Protein AF-A0A7C3I848-F1 (afdb_monomer)

pLDDT: mean 76.37, std 15.97, range [49.56, 98.44]

Sequence (68 aa):
MSAIYLLLPISLLVALAFLAAFIWAVRSGQYEDTCTPALRILTDDPPGNRPRKQLSPRSNATTSAHER

Foldseek 3Di:
DPVCVVVVVVVVVVVVVVVVVVVCVVVVCPCVPVDDPVVCVVVVDDPDDDPPPDPPPPDDDDDDDDDD

Solvent-accessible surface area (backbone atoms only — not comparable to full-atom values): 4693 Å² total; per-residue (Å²): 145,59,64,63,76,57,49,52,59,51,53,52,50,51,53,50,51,52,51,52,51,50,54,50,57,68,69,64,53,82,66,74,77,74,70,54,75,74,50,51,73,71,66,52,73,76,98,76,76,77,76,76,75,71,81,73,79,88,82,82,80,88,87,77,84,86,82,134

Mean predicted aligned error: 15.71 Å

Radius of gyration: 30.91 Å; Cα contacts (8 Å, |Δi|>4): 2; chains: 1; bounding box: 96×24×56 Å

Secondary structure (DSSP, 8-state):
--HHHHHHHHHHHHHHHHHHHHHHHHHTTTT---S-HHHHHHHS--TT--------------------

Structure (mmCIF, N/CA/C/O backbone):
data_AF-A0A7C3I848-F1
#
_entry.id   AF-A0A7C3I848-F1
#
loop_
_atom_site.group_PDB
_atom_site.id
_atom_site.type_symbol
_atom_site.label_atom_id
_atom_site.label_alt_id
_atom_site.label_comp_id
_atom_site.label_asym_id
_atom_site.label_entity_id
_atom_site.label_seq_id
_atom_site.pdb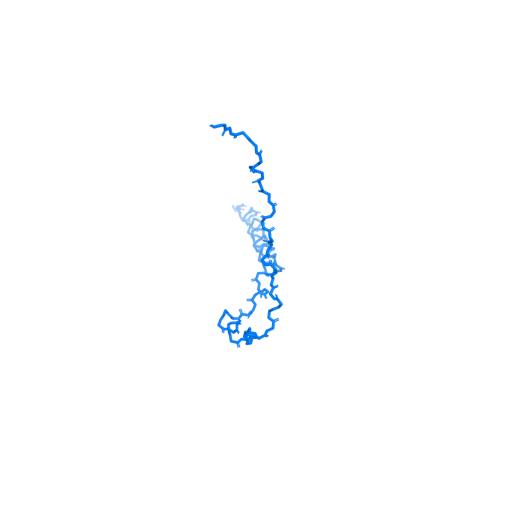x_PDB_ins_code
_atom_site.Cartn_x
_atom_site.Cartn_y
_atom_site.Cartn_z
_atom_site.occupancy
_atom_site.B_iso_or_equiv
_atom_site.auth_seq_id
_atom_site.auth_comp_id
_atom_site.auth_asym_id
_atom_site.auth_atom_id
_atom_site.pdbx_PDB_model_num
ATOM 1 N N . MET A 1 1 ? 19.252 -7.639 -22.272 1.00 71.88 1 MET A N 1
ATOM 2 C CA . MET A 1 1 ? 19.485 -7.190 -20.882 1.00 71.88 1 MET A CA 1
ATOM 3 C C . MET A 1 1 ? 18.876 -5.805 -20.707 1.00 71.88 1 MET A C 1
ATOM 5 O O . MET A 1 1 ? 19.592 -4.820 -20.638 1.00 71.88 1 MET A O 1
ATOM 9 N N . SER A 1 2 ? 17.543 -5.728 -20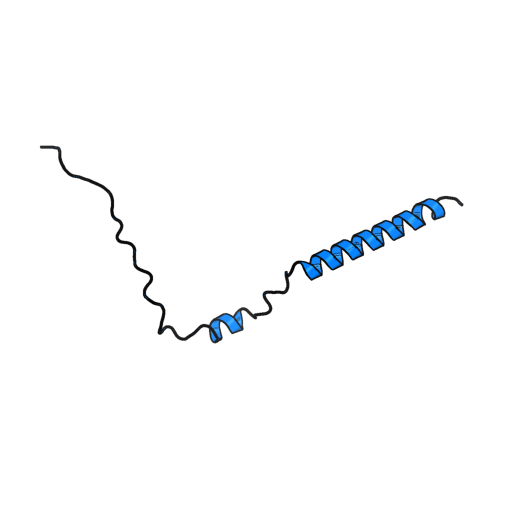.737 1.00 84.19 2 SER A N 1
ATOM 10 C CA . SER A 1 2 ? 16.831 -4.441 -20.865 1.00 84.19 2 SER A CA 1
ATOM 11 C C . SER A 1 2 ? 15.564 -4.393 -20.012 1.00 84.19 2 SER A C 1
ATOM 13 O O . SER A 1 2 ? 15.226 -3.351 -19.468 1.00 84.19 2 SER A O 1
ATOM 15 N N . ALA A 1 3 ? 14.909 -5.544 -19.819 1.00 91.19 3 ALA A N 1
ATOM 16 C CA . ALA A 1 3 ? 13.706 -5.664 -19.001 1.00 91.19 3 ALA A CA 1
ATOM 17 C C . ALA A 1 3 ? 13.913 -5.196 -17.549 1.00 91.19 3 ALA A C 1
ATOM 19 O O . ALA A 1 3 ? 13.005 -4.611 -16.975 1.00 91.19 3 ALA A O 1
ATOM 20 N N . ILE A 1 4 ? 15.111 -5.377 -16.978 1.00 93.44 4 ILE A N 1
ATOM 21 C CA . ILE A 1 4 ? 15.430 -4.940 -15.608 1.00 93.44 4 ILE A CA 1
ATOM 22 C C . ILE A 1 4 ? 15.208 -3.430 -15.416 1.00 93.44 4 ILE A C 1
ATOM 24 O O . ILE A 1 4 ? 14.687 -3.019 -14.386 1.00 93.44 4 ILE A O 1
ATOM 28 N N . TYR A 1 5 ? 15.511 -2.612 -16.431 1.00 93.44 5 TYR A N 1
ATOM 29 C CA . TYR A 1 5 ? 15.341 -1.158 -16.370 1.00 93.44 5 TYR A CA 1
ATOM 30 C C . TYR A 1 5 ? 13.871 -0.729 -16.394 1.00 93.44 5 TYR A C 1
ATOM 32 O O . TYR A 1 5 ? 13.546 0.346 -15.904 1.00 93.44 5 TYR A O 1
ATOM 40 N N . LEU A 1 6 ? 12.983 -1.574 -16.927 1.00 92.94 6 LEU A N 1
ATOM 41 C CA . LEU A 1 6 ? 11.537 -1.362 -16.898 1.00 92.94 6 LEU A CA 1
ATOM 42 C C . LEU A 1 6 ? 10.922 -1.916 -15.602 1.00 92.94 6 LEU A C 1
ATOM 44 O O . LEU A 1 6 ? 10.105 -1.261 -14.963 1.00 92.94 6 LEU A O 1
ATOM 48 N N . LEU A 1 7 ? 11.325 -3.120 -15.195 1.00 94.94 7 LEU A N 1
ATOM 49 C CA . LEU A 1 7 ? 10.746 -3.819 -14.046 1.00 94.94 7 LEU A CA 1
ATOM 50 C C . LEU A 1 7 ? 11.116 -3.165 -12.712 1.00 94.94 7 LEU A C 1
ATOM 52 O O . LEU A 1 7 ? 10.280 -3.123 -11.812 1.00 94.94 7 LEU A O 1
ATOM 56 N N . LEU A 1 8 ? 12.335 -2.634 -12.580 1.00 95.25 8 LEU A N 1
ATOM 57 C CA . LEU A 1 8 ? 12.799 -1.997 -11.348 1.00 95.25 8 LEU A CA 1
ATOM 58 C C . LEU A 1 8 ? 11.902 -0.813 -10.926 1.00 95.25 8 LEU A C 1
ATOM 60 O O . LEU A 1 8 ? 11.331 -0.885 -9.834 1.00 95.25 8 LEU A O 1
ATOM 64 N N . PRO A 1 9 ? 11.687 0.231 -11.756 1.00 96.88 9 PRO A N 1
ATOM 65 C CA . PRO A 1 9 ? 10.832 1.349 -11.368 1.00 96.88 9 PRO A CA 1
ATOM 66 C C . PRO A 1 9 ? 9.373 0.928 -11.190 1.00 96.88 9 PRO A C 1
ATOM 68 O O . PRO A 1 9 ? 8.732 1.401 -10.258 1.00 96.88 9 PRO A O 1
ATOM 71 N N . ILE A 1 10 ? 8.856 0.009 -12.017 1.00 97.31 10 ILE A N 1
ATOM 72 C CA . ILE A 1 10 ? 7.479 -0.492 -11.881 1.00 97.31 10 ILE A CA 1
ATOM 73 C C . ILE A 1 10 ? 7.287 -1.179 -10.527 1.00 97.31 10 ILE A C 1
ATOM 75 O O . ILE A 1 10 ? 6.328 -0.875 -9.821 1.00 97.31 10 ILE A O 1
ATOM 79 N N . SER A 1 11 ? 8.205 -2.064 -10.132 1.00 97.00 11 SER A N 1
ATOM 80 C CA . SER A 1 11 ? 8.118 -2.768 -8.848 1.00 97.00 11 SER A CA 1
ATOM 81 C C . SER A 1 11 ? 8.158 -1.806 -7.659 1.00 97.00 11 SER A C 1
ATOM 83 O O . SER A 1 11 ? 7.375 -1.954 -6.721 1.00 97.00 11 SER A O 1
ATOM 85 N N . LEU A 1 12 ? 9.001 -0.769 -7.734 1.00 97.62 12 LEU A N 1
ATOM 86 C CA . LEU A 1 12 ? 9.085 0.269 -6.712 1.00 97.62 12 LEU A CA 1
ATOM 87 C C . LEU A 1 12 ? 7.785 1.079 -6.631 1.00 97.62 12 LEU A C 1
ATOM 89 O O . LEU A 1 12 ? 7.290 1.342 -5.539 1.00 97.62 12 LEU A O 1
ATOM 93 N N . LEU A 1 13 ? 7.204 1.435 -7.778 1.00 98.06 13 LEU A N 1
ATOM 94 C CA . LEU A 1 13 ? 5.955 2.193 -7.855 1.00 98.06 13 LEU A CA 1
ATOM 95 C C . LEU A 1 13 ? 4.787 1.391 -7.264 1.00 98.06 13 LEU A C 1
ATOM 97 O O . LEU A 1 13 ? 4.012 1.927 -6.476 1.00 98.06 13 LEU A O 1
ATOM 101 N N . VAL A 1 14 ? 4.710 0.092 -7.566 1.00 98.12 14 VAL A N 1
ATOM 102 C CA . VAL A 1 14 ? 3.718 -0.821 -6.977 1.00 98.12 14 VAL A CA 1
ATOM 103 C C . VAL A 1 14 ? 3.904 -0.938 -5.463 1.00 98.12 14 VAL A C 1
ATOM 105 O O . VAL A 1 14 ? 2.924 -0.844 -4.725 1.00 98.12 14 VAL A O 1
ATOM 108 N N . ALA A 1 15 ? 5.141 -1.085 -4.981 1.00 98.12 15 ALA A N 1
ATOM 109 C CA . ALA A 1 15 ? 5.426 -1.156 -3.549 1.00 98.12 15 ALA A CA 1
ATOM 110 C C . ALA A 1 15 ? 5.017 0.134 -2.815 1.00 98.12 15 ALA A C 1
ATOM 112 O O . ALA A 1 15 ? 4.379 0.072 -1.763 1.00 98.12 15 ALA A O 1
ATOM 113 N N . LEU A 1 16 ? 5.324 1.302 -3.389 1.00 98.44 16 LEU A N 1
ATOM 114 C CA . LEU A 1 16 ? 4.926 2.598 -2.835 1.00 98.44 16 LEU A CA 1
ATOM 115 C C . LEU A 1 16 ? 3.407 2.792 -2.856 1.00 98.44 16 LEU A C 1
ATOM 117 O O . LEU A 1 16 ? 2.846 3.270 -1.872 1.00 98.44 16 LEU A O 1
ATOM 121 N N . ALA A 1 17 ? 2.734 2.393 -3.937 1.00 98.38 17 ALA A N 1
ATOM 122 C CA . ALA A 1 17 ? 1.278 2.448 -4.027 1.00 98.38 17 ALA A CA 1
ATOM 123 C C . ALA A 1 17 ? 0.619 1.568 -2.954 1.00 98.38 17 ALA A C 1
ATOM 125 O O . ALA A 1 17 ? -0.304 2.012 -2.271 1.00 98.38 17 ALA A O 1
ATOM 126 N N . PHE A 1 18 ? 1.132 0.350 -2.758 1.00 98.00 18 PHE A N 1
ATOM 127 C CA . PHE A 1 18 ? 0.647 -0.560 -1.724 1.00 98.00 18 PHE A CA 1
ATOM 128 C C . PHE A 1 18 ? 0.868 0.009 -0.317 1.00 98.00 18 PHE A C 1
ATOM 130 O O . PHE A 1 18 ? -0.046 -0.007 0.506 1.00 98.00 18 PHE A O 1
ATOM 137 N N . LEU A 1 19 ? 2.047 0.580 -0.050 1.00 97.62 19 LEU A N 1
ATOM 138 C CA . LEU A 1 19 ? 2.353 1.225 1.226 1.00 97.62 19 LEU A CA 1
ATOM 139 C C . LEU A 1 19 ? 1.449 2.439 1.491 1.00 97.62 19 LEU A C 1
ATOM 141 O O . LEU A 1 19 ? 0.944 2.598 2.601 1.00 97.62 19 LEU A O 1
ATOM 145 N N . ALA A 1 20 ? 1.205 3.277 0.483 1.00 97.31 20 ALA A N 1
ATOM 146 C CA . ALA A 1 20 ? 0.314 4.427 0.602 1.00 97.31 20 ALA A CA 1
ATOM 147 C C . ALA A 1 20 ? -1.133 3.995 0.890 1.00 97.31 20 ALA A C 1
ATOM 149 O O . ALA A 1 20 ? -1.768 4.539 1.796 1.00 97.31 20 ALA A O 1
ATOM 150 N N . ALA A 1 21 ? -1.632 2.982 0.173 1.00 96.44 21 ALA A N 1
ATOM 151 C CA . ALA A 1 21 ? -2.951 2.403 0.418 1.00 96.44 21 ALA A CA 1
ATOM 152 C C . ALA A 1 21 ? -3.055 1.807 1.831 1.00 96.44 21 ALA A C 1
ATOM 154 O O . ALA A 1 21 ? -4.046 2.036 2.525 1.00 96.44 21 AL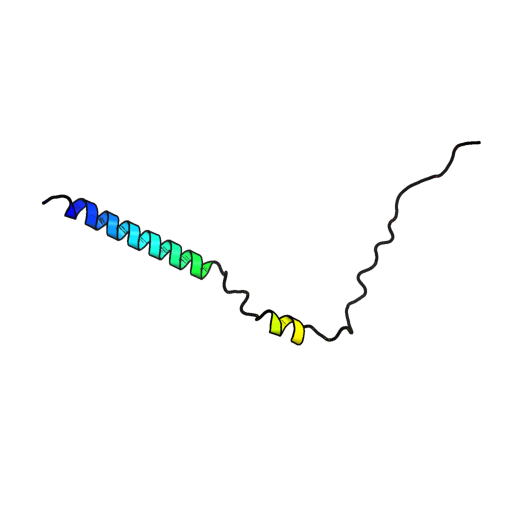A A O 1
ATOM 155 N N . PHE A 1 22 ? -2.014 1.107 2.287 1.00 94.75 22 PHE A N 1
ATOM 156 C CA . PHE A 1 22 ? -1.938 0.561 3.640 1.00 94.75 22 PHE A CA 1
ATOM 157 C C . PHE A 1 22 ? -2.002 1.661 4.709 1.00 94.75 22 PHE A C 1
ATOM 159 O O . PHE A 1 22 ? -2.816 1.580 5.629 1.00 94.75 22 PHE A O 1
ATOM 166 N N . ILE A 1 23 ? -1.200 2.722 4.572 1.00 94.62 23 ILE A N 1
ATOM 167 C CA . ILE A 1 23 ? -1.212 3.853 5.511 1.00 94.62 23 ILE A CA 1
ATOM 168 C C . ILE A 1 23 ? -2.585 4.533 5.518 1.00 94.62 23 ILE A C 1
ATOM 170 O O . ILE A 1 23 ? -3.094 4.867 6.589 1.00 94.62 23 ILE A O 1
ATOM 174 N N . TRP A 1 24 ? -3.205 4.727 4.352 1.00 93.38 24 TRP A N 1
ATOM 175 C CA . TRP A 1 24 ? -4.547 5.301 4.261 1.00 93.38 24 TRP A CA 1
ATOM 176 C C . TRP A 1 24 ? -5.587 4.438 4.984 1.00 93.38 24 TRP A C 1
ATOM 178 O O . TRP A 1 24 ? -6.353 4.967 5.789 1.00 93.38 24 TRP A O 1
ATOM 188 N N . ALA A 1 25 ? -5.558 3.119 4.780 1.00 91.12 25 ALA A N 1
ATOM 189 C CA . ALA A 1 25 ? -6.452 2.184 5.455 1.00 91.12 25 ALA A CA 1
ATOM 190 C C . ALA A 1 25 ? -6.281 2.225 6.983 1.00 91.12 25 ALA A C 1
ATOM 192 O O . ALA A 1 25 ? -7.270 2.333 7.704 1.00 91.12 25 ALA A O 1
ATOM 193 N N . VAL A 1 26 ? -5.043 2.235 7.489 1.00 89.81 26 VAL A N 1
ATOM 194 C CA . VAL A 1 26 ? -4.778 2.343 8.936 1.00 89.81 26 VAL A CA 1
ATOM 195 C C . VAL A 1 26 ? -5.275 3.675 9.503 1.00 89.81 26 VAL A C 1
ATOM 197 O O . VAL A 1 26 ? -5.887 3.704 10.567 1.00 89.81 26 VAL A O 1
ATOM 200 N N . ARG A 1 27 ? -5.057 4.782 8.784 1.00 87.31 27 ARG A N 1
ATOM 201 C CA . ARG A 1 27 ? -5.499 6.120 9.212 1.00 87.31 27 ARG A CA 1
ATOM 202 C C . ARG A 1 27 ? -7.003 6.345 9.083 1.00 87.31 27 ARG A C 1
ATOM 204 O O . ARG A 1 27 ? -7.504 7.291 9.677 1.00 87.31 27 ARG A O 1
ATOM 211 N N . SER A 1 28 ? -7.718 5.521 8.320 1.00 86.56 28 SER A N 1
ATOM 212 C CA . SER A 1 28 ? -9.153 5.694 8.055 1.00 86.56 28 SER A CA 1
ATOM 213 C C . SER A 1 28 ? -10.070 5.412 9.255 1.00 86.56 28 SER A C 1
ATOM 215 O O . SER A 1 28 ? -11.286 5.470 9.106 1.00 86.56 28 SER A O 1
ATOM 217 N N . GLY A 1 29 ? -9.521 5.140 10.445 1.00 72.94 29 GLY A N 1
ATOM 218 C CA . GLY A 1 29 ? -10.313 5.060 11.677 1.00 72.94 29 GLY A CA 1
ATOM 219 C C . GLY A 1 29 ? -11.261 3.859 11.722 1.00 72.94 29 GLY A C 1
ATOM 220 O O . GLY A 1 29 ? -12.197 3.827 12.509 1.00 72.94 29 GLY A O 1
ATOM 221 N N . GLN A 1 30 ? -11.027 2.826 10.909 1.00 68.38 30 GLN A N 1
ATOM 222 C CA . GLN A 1 30 ? -11.816 1.586 10.970 1.00 68.38 30 GLN A CA 1
ATOM 223 C C . GLN A 1 30 ? -11.620 0.806 12.285 1.00 68.38 30 GLN A C 1
ATOM 225 O O . GLN A 1 30 ? -12.302 -0.185 12.525 1.00 68.38 30 GLN A O 1
ATOM 230 N N . TYR A 1 31 ? -10.696 1.251 13.139 1.00 69.19 31 TYR A N 1
ATOM 231 C CA . TYR A 1 31 ? -10.404 0.669 14.446 1.00 69.19 31 TYR A CA 1
ATOM 232 C C . TYR A 1 31 ? -11.060 1.421 15.609 1.00 69.19 31 TYR A C 1
ATOM 234 O O . TYR A 1 31 ? -10.828 1.048 16.752 1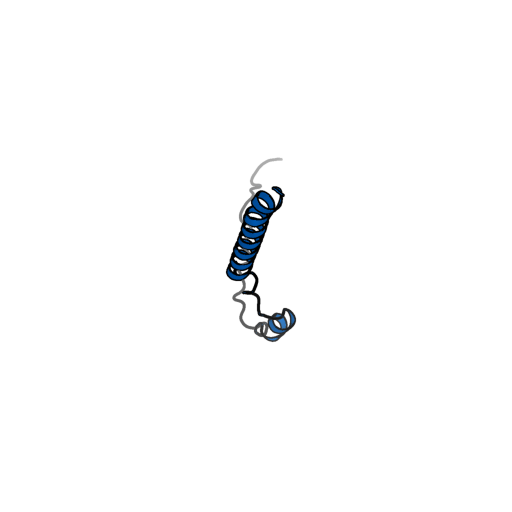.00 69.19 31 TYR A O 1
ATOM 242 N N . GLU A 1 32 ? -11.856 2.466 15.359 1.00 68.56 32 GLU A N 1
ATOM 243 C CA . GLU A 1 32 ? -12.452 3.265 16.443 1.00 68.56 32 GLU A CA 1
ATOM 244 C C . GLU A 1 32 ? -13.495 2.477 17.257 1.00 68.56 32 GLU A C 1
ATOM 246 O O . GLU A 1 32 ? -13.722 2.781 18.428 1.00 68.56 32 GLU A O 1
ATOM 251 N N . ASP A 1 33 ? -14.083 1.414 16.692 1.00 74.19 33 ASP A N 1
ATOM 252 C CA . ASP A 1 33 ? -14.951 0.493 17.436 1.00 74.19 33 ASP A CA 1
ATOM 253 C C . ASP A 1 33 ? -14.119 -0.580 18.163 1.00 74.19 33 ASP A C 1
ATOM 255 O O . ASP A 1 33 ? -14.142 -1.771 17.853 1.00 74.19 33 ASP A O 1
ATOM 259 N N . THR A 1 34 ? -13.319 -0.128 19.132 1.00 71.25 34 THR A N 1
ATOM 260 C CA . THR A 1 34 ? -12.540 -0.993 20.041 1.00 71.25 34 THR A CA 1
ATOM 261 C C . THR A 1 34 ? -13.400 -1.643 21.130 1.00 71.25 34 THR A C 1
ATOM 263 O O . THR A 1 34 ? -12.922 -2.487 21.894 1.00 71.25 34 THR A O 1
ATOM 266 N N . CYS A 1 35 ? -14.678 -1.272 21.213 1.00 74.38 35 CYS A N 1
ATOM 267 C CA . CYS A 1 35 ? -15.609 -1.769 22.210 1.00 74.38 35 CYS A CA 1
ATOM 268 C C . CYS A 1 35 ? -16.166 -3.130 21.786 1.00 74.38 35 CYS A C 1
ATOM 270 O O . CYS A 1 35 ? -16.841 -3.276 20.771 1.00 74.38 35 CYS A O 1
ATOM 272 N N . THR A 1 36 ? -15.930 -4.156 22.601 1.00 74.75 36 THR A N 1
ATOM 273 C CA . THR A 1 36 ? -16.462 -5.493 22.328 1.00 74.75 36 THR A CA 1
ATOM 274 C C . THR A 1 36 ? -17.998 -5.466 22.416 1.00 74.75 36 THR A C 1
ATOM 276 O O . THR A 1 36 ? -18.531 -4.953 23.404 1.00 74.75 36 THR A O 1
ATOM 279 N N . PRO A 1 37 ? -18.743 -6.062 21.462 1.00 70.69 37 PRO A N 1
ATOM 280 C CA . PRO A 1 37 ? -20.213 -6.044 21.468 1.00 70.69 37 PRO A CA 1
ATOM 281 C C . PRO A 1 37 ? -20.829 -6.570 22.774 1.00 70.69 37 PRO A C 1
ATOM 283 O O . PRO A 1 37 ? -21.853 -6.072 23.235 1.00 70.69 37 PRO A O 1
ATOM 286 N N . ALA A 1 38 ? -20.167 -7.548 23.401 1.00 74.12 38 ALA A N 1
ATOM 287 C CA . ALA A 1 38 ? -20.566 -8.123 24.683 1.00 74.12 38 ALA A CA 1
ATOM 288 C C . ALA A 1 38 ? -20.358 -7.175 25.880 1.00 74.12 38 ALA A C 1
ATOM 290 O O . ALA A 1 38 ? -21.055 -7.298 26.881 1.00 74.12 38 ALA A O 1
ATOM 291 N N . LEU A 1 39 ? -19.431 -6.217 25.790 1.00 72.94 39 LEU A N 1
ATOM 292 C CA . LEU A 1 39 ? -19.222 -5.222 26.840 1.00 72.94 39 LEU A CA 1
ATOM 293 C C . LEU A 1 39 ? -20.295 -4.132 26.775 1.00 72.94 39 LEU A C 1
ATOM 295 O O . LEU A 1 39 ? -20.781 -3.709 27.820 1.00 72.94 39 LEU A O 1
ATOM 299 N N . ARG A 1 40 ? -20.741 -3.737 25.572 1.00 72.06 40 ARG A N 1
ATOM 300 C CA . ARG A 1 40 ? -21.829 -2.755 25.404 1.00 72.06 40 ARG A CA 1
ATOM 301 C C . ARG A 1 40 ? -23.098 -3.189 26.143 1.00 72.06 40 ARG A C 1
ATOM 303 O O . ARG A 1 40 ? -23.652 -2.402 26.888 1.00 72.06 40 ARG A O 1
ATOM 310 N N . ILE A 1 41 ? -23.506 -4.452 26.020 1.00 72.56 41 ILE A N 1
ATOM 311 C CA . ILE A 1 41 ? -24.738 -4.944 26.661 1.00 72.56 41 ILE A CA 1
ATOM 312 C C . ILE A 1 41 ? -24.636 -5.093 28.192 1.00 72.56 41 ILE A C 1
ATOM 314 O O . ILE A 1 41 ? -25.660 -5.072 28.867 1.00 72.56 41 ILE A O 1
ATOM 318 N N . LEU A 1 42 ? -23.423 -5.238 28.742 1.00 72.81 42 LEU A N 1
ATOM 319 C CA . LEU A 1 42 ? -23.179 -5.290 30.192 1.00 72.81 42 LEU A CA 1
ATOM 320 C C . LEU A 1 42 ? -22.947 -3.904 30.815 1.00 72.81 42 LEU A C 1
ATOM 322 O O . LEU A 1 42 ? -23.194 -3.734 32.006 1.00 72.81 42 LEU A O 1
ATOM 326 N N . THR A 1 43 ? -22.438 -2.948 30.031 1.00 66.31 43 THR A N 1
ATOM 327 C CA . THR A 1 43 ? -22.089 -1.588 30.487 1.00 66.31 43 THR A CA 1
ATOM 328 C C . THR A 1 43 ? -23.189 -0.572 30.171 1.00 66.31 43 THR A C 1
ATOM 330 O O . THR A 1 43 ? -23.194 0.507 30.754 1.00 66.31 43 THR A O 1
ATOM 333 N N . ASP A 1 44 ? -24.122 -0.896 29.265 1.00 68.62 44 ASP A N 1
ATOM 334 C CA . ASP A 1 44 ? -25.333 -0.106 29.045 1.00 68.62 44 ASP A CA 1
ATOM 335 C C . ASP A 1 44 ? -26.147 -0.079 30.348 1.00 68.62 44 ASP A C 1
ATOM 337 O O . ASP A 1 44 ? -26.544 -1.118 30.878 1.00 68.62 44 ASP A O 1
ATOM 341 N N . ASP A 1 45 ? -26.355 1.135 30.862 1.00 67.81 45 ASP A N 1
ATOM 342 C CA . ASP A 1 45 ? -27.001 1.422 32.140 1.00 67.81 45 ASP A CA 1
ATOM 343 C C . ASP A 1 45 ? -28.272 0.586 32.382 1.00 67.81 45 ASP A C 1
ATOM 345 O O . ASP A 1 45 ? -29.067 0.359 31.454 1.00 67.81 45 ASP A O 1
ATOM 349 N N . PRO A 1 46 ? -28.541 0.194 33.646 1.00 66.38 46 PRO A N 1
ATOM 350 C CA . PRO A 1 46 ? -29.788 -0.465 34.003 1.00 66.38 46 PRO A CA 1
ATOM 351 C C . PRO A 1 46 ? -30.988 0.355 33.495 1.00 66.38 46 PRO A C 1
ATOM 353 O O . PRO A 1 46 ? -30.942 1.590 33.493 1.00 66.38 46 PRO A O 1
ATOM 356 N N . PRO A 1 47 ? -32.082 -0.299 33.059 1.00 61.41 47 PRO A N 1
ATOM 357 C CA . PRO A 1 47 ? -33.254 0.358 32.488 1.00 61.41 47 PRO A CA 1
ATOM 358 C C . PRO A 1 47 ? -33.982 1.187 33.556 1.00 61.41 47 PRO A C 1
ATOM 360 O O . PRO A 1 47 ? -34.978 0.756 34.126 1.00 61.41 47 PRO A O 1
ATOM 363 N N . GLY A 1 48 ? -33.468 2.381 33.847 1.00 57.97 48 GLY A N 1
ATOM 364 C CA . GLY A 1 48 ? -33.958 3.231 34.930 1.00 57.97 48 GLY A CA 1
ATOM 365 C C . GLY A 1 48 ? -34.085 4.706 34.574 1.00 57.97 48 GLY A C 1
ATOM 366 O O . GLY A 1 48 ? -34.805 5.409 35.271 1.00 57.97 48 GLY A O 1
ATOM 367 N N . ASN A 1 49 ? -33.460 5.191 33.492 1.00 56.88 49 ASN A N 1
ATOM 368 C CA . ASN A 1 49 ? -33.484 6.631 33.209 1.00 56.88 49 ASN A CA 1
ATOM 369 C C . ASN A 1 49 ? -33.590 7.028 31.730 1.00 56.88 49 ASN A C 1
ATOM 371 O O . ASN A 1 49 ? -33.100 8.081 31.333 1.00 56.88 49 ASN A O 1
ATOM 375 N N . ARG A 1 50 ? -34.267 6.233 30.889 1.00 56.28 50 ARG A N 1
ATOM 376 C CA . ARG A 1 50 ? -34.683 6.742 29.571 1.00 56.28 50 ARG A CA 1
ATOM 377 C C . ARG A 1 50 ? -35.804 7.765 29.801 1.00 56.28 50 ARG A C 1
ATOM 379 O O . ARG A 1 50 ? -36.899 7.331 30.172 1.00 56.28 50 ARG A O 1
ATOM 386 N N . PRO A 1 51 ? -35.616 9.081 29.563 1.00 56.41 51 PRO A N 1
ATOM 387 C CA . PRO A 1 51 ? -36.761 9.968 29.476 1.00 56.41 51 PRO A CA 1
ATOM 388 C C . PRO A 1 51 ? -37.597 9.430 28.321 1.00 56.41 51 PRO A C 1
ATOM 390 O O . PRO A 1 51 ? -37.113 9.289 27.196 1.00 56.41 51 PRO A O 1
ATOM 393 N N . ARG A 1 52 ? -38.821 9.012 28.644 1.00 56.31 52 ARG A N 1
ATOM 394 C CA . ARG A 1 52 ? -39.821 8.500 27.714 1.00 56.31 52 ARG A CA 1
ATOM 395 C C . ARG A 1 52 ? -39.836 9.403 26.486 1.00 56.31 52 ARG A C 1
ATOM 397 O O . ARG A 1 52 ? -40.383 10.500 26.533 1.00 56.31 52 ARG A O 1
ATOM 404 N N . LYS A 1 53 ? -39.198 8.953 25.401 1.00 52.75 53 LYS A N 1
ATOM 405 C CA . LYS A 1 53 ? -39.277 9.626 24.109 1.00 52.75 53 LYS A CA 1
ATOM 406 C C . LYS A 1 53 ? -40.761 9.629 23.776 1.00 52.75 53 LYS A C 1
ATOM 408 O O . LYS A 1 53 ? -41.365 8.563 23.652 1.00 52.75 53 LYS A O 1
ATOM 413 N N . GLN A 1 54 ? -41.334 10.828 23.807 1.00 58.75 54 GLN A N 1
ATOM 414 C CA . GLN A 1 54 ? -42.729 11.116 23.529 1.00 58.75 54 GLN A CA 1
ATOM 415 C C . GLN A 1 54 ? -43.186 10.252 22.356 1.00 58.75 54 GLN A C 1
ATOM 417 O O . GLN A 1 54 ? -42.661 10.378 21.249 1.00 58.75 54 GLN A O 1
ATOM 422 N N . LEU A 1 55 ? -44.166 9.380 22.605 1.00 63.28 55 LEU A N 1
ATOM 423 C CA . LEU A 1 55 ? -45.055 8.96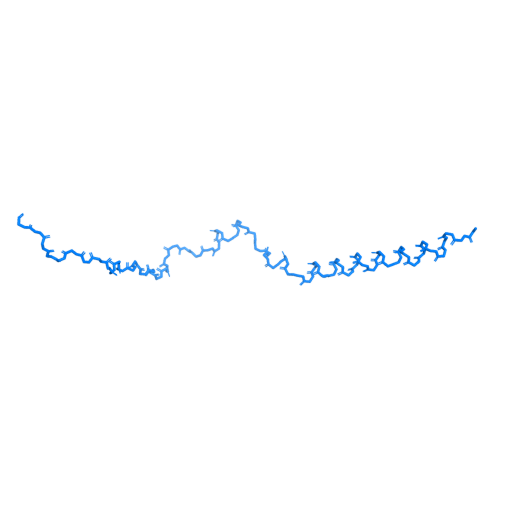4 21.536 1.00 63.28 55 LEU A CA 1
ATOM 424 C C . LEU A 1 55 ? -45.676 10.257 21.012 1.00 63.28 55 LEU A C 1
ATOM 426 O O . LEU A 1 55 ? -46.439 10.919 21.714 1.00 63.28 55 LEU A O 1
ATOM 430 N N . SER A 1 56 ? -45.264 10.648 19.815 1.00 56.62 56 SER A N 1
ATOM 431 C CA . SER A 1 56 ? -45.830 11.769 19.085 1.00 56.62 56 SER A CA 1
ATOM 432 C C . SER A 1 56 ? -47.334 11.513 18.944 1.00 56.62 56 SER A C 1
ATOM 434 O O . SER A 1 56 ? -47.704 10.447 18.442 1.00 56.62 56 SER A O 1
ATOM 436 N N . PRO A 1 57 ? -48.223 12.429 19.365 1.00 51.81 57 PRO A N 1
ATOM 437 C CA . PRO A 1 57 ? -49.625 12.298 19.022 1.00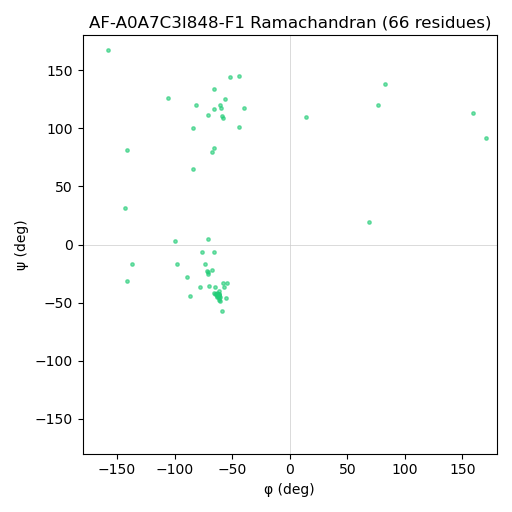 51.81 57 PRO A CA 1
ATOM 438 C C . PRO A 1 57 ? -49.722 12.462 17.504 1.00 51.81 57 PRO A C 1
ATOM 440 O O . PRO A 1 57 ? -49.354 13.499 16.950 1.00 51.81 57 PRO A O 1
ATOM 443 N N . ARG A 1 58 ? -50.160 11.401 16.822 1.00 60.31 58 ARG A N 1
ATOM 444 C CA . ARG A 1 58 ? -50.451 11.389 15.388 1.00 60.31 58 ARG A CA 1
ATOM 445 C C . ARG A 1 58 ? -51.642 12.319 15.134 1.00 60.31 58 ARG A C 1
ATOM 447 O O . ARG A 1 58 ? -52.791 11.896 15.118 1.00 60.31 58 ARG A O 1
ATOM 454 N N . SER A 1 59 ? -51.341 13.607 15.017 1.00 69.50 59 SER A N 1
ATOM 455 C CA . SER A 1 59 ? -52.240 14.663 14.571 1.00 69.50 59 SER A CA 1
ATOM 456 C C . SER A 1 59 ? -52.237 14.682 13.050 1.00 69.50 59 SER A C 1
ATOM 458 O O . SER A 1 59 ? -51.281 15.208 12.486 1.00 69.50 59 SER A O 1
ATOM 460 N N . ASN A 1 60 ? -53.264 14.088 12.423 1.00 66.56 60 ASN A N 1
ATOM 461 C CA . ASN A 1 60 ? -53.895 14.534 11.166 1.00 66.56 60 ASN A CA 1
ATOM 462 C C . ASN A 1 60 ? -54.669 13.411 10.443 1.00 66.56 60 ASN A C 1
ATOM 464 O O . ASN A 1 60 ? -54.074 12.485 9.907 1.00 66.56 60 ASN A O 1
ATOM 468 N N . ALA A 1 61 ? -55.998 13.544 10.376 1.00 59.03 61 ALA A N 1
ATOM 469 C CA . ALA A 1 61 ? -56.805 13.411 9.151 1.00 59.03 61 ALA A CA 1
ATOM 470 C C . ALA A 1 61 ? -58.301 13.385 9.515 1.00 59.03 61 ALA A C 1
ATOM 472 O O . ALA A 1 61 ? -58.881 12.358 9.848 1.00 59.03 61 ALA A O 1
ATOM 473 N N . THR A 1 62 ? -58.885 14.579 9.503 1.00 60.84 62 THR A N 1
ATOM 474 C CA . THR A 1 62 ? -60.170 14.918 8.881 1.00 60.84 62 THR A CA 1
ATOM 475 C C . THR A 1 62 ? -61.077 13.748 8.467 1.00 60.84 62 THR A C 1
ATOM 477 O O . THR A 1 62 ? -60.865 13.103 7.447 1.00 60.84 62 THR A O 1
ATOM 480 N N . THR A 1 63 ? -62.188 13.569 9.174 1.00 61.44 63 THR A N 1
ATOM 481 C CA . THR A 1 63 ? -63.470 13.198 8.553 1.00 61.44 63 THR A CA 1
ATOM 482 C C . THR A 1 63 ? -64.550 13.972 9.295 1.00 61.44 63 THR A C 1
ATOM 484 O O . THR A 1 63 ? -65.148 13.517 10.263 1.00 61.44 63 THR A O 1
ATOM 487 N N . SER A 1 64 ? -64.693 15.227 8.879 1.00 62.31 64 SER A N 1
ATOM 488 C CA . SER A 1 64 ? -65.858 16.055 9.137 1.00 62.31 64 SER A CA 1
ATOM 489 C C . SER A 1 64 ? -66.624 16.139 7.822 1.00 62.31 64 SER A C 1
ATOM 491 O O . SER A 1 64 ? -66.052 16.565 6.821 1.00 62.31 64 SER A O 1
ATOM 493 N N . ALA A 1 65 ? -67.905 15.784 7.904 1.00 61.34 65 ALA A N 1
ATOM 494 C CA . ALA A 1 65 ? -68.997 16.120 6.996 1.00 61.34 65 ALA 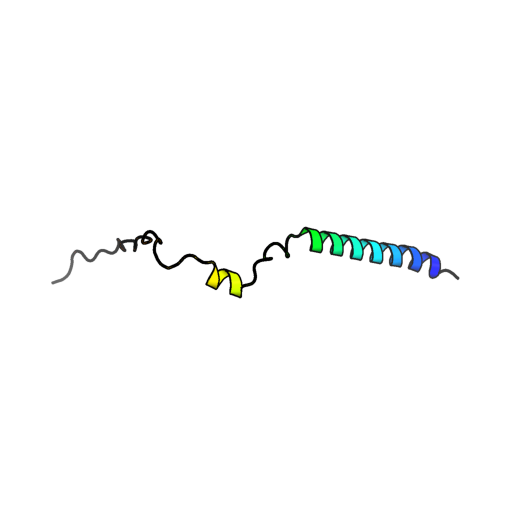A CA 1
ATOM 495 C C . ALA A 1 65 ? -69.193 15.294 5.708 1.00 61.34 65 ALA A C 1
ATOM 497 O O . ALA 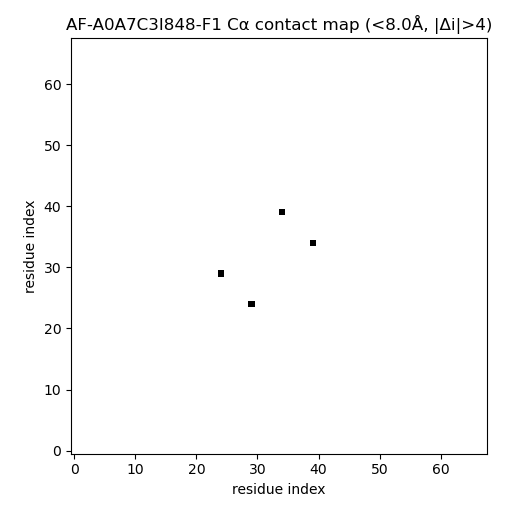A 1 65 ? -68.270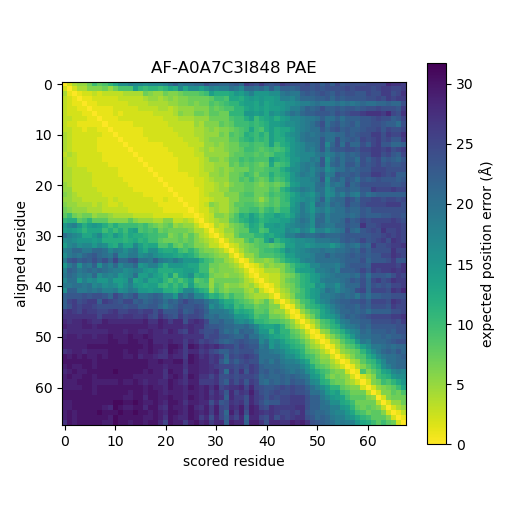 15.053 4.942 1.00 61.34 65 ALA A O 1
ATOM 498 N N . HIS A 1 66 ? -70.487 15.026 5.473 1.00 53.16 66 HIS A N 1
ATOM 499 C CA . HIS A 1 66 ? -71.145 14.343 4.350 1.00 53.16 66 HIS A CA 1
ATOM 500 C C . HIS A 1 66 ? -71.015 12.813 4.380 1.00 53.16 66 HIS A C 1
ATOM 502 O O . HIS A 1 66 ? -69.921 12.281 4.392 1.00 53.16 66 HIS A O 1
ATOM 508 N N . GLU A 1 67 ? -72.090 12.032 4.433 1.00 49.56 67 GLU A N 1
ATOM 509 C CA . GLU A 1 67 ? -73.373 12.227 3.759 1.00 49.56 67 GLU A CA 1
ATOM 510 C C . GLU A 1 67 ? -74.490 11.445 4.473 1.00 49.56 67 GLU A C 1
ATOM 512 O O . GLU A 1 67 ? -74.237 10.655 5.378 1.00 49.56 67 GLU A O 1
ATOM 517 N N . ARG A 1 68 ? -75.713 11.782 4.082 1.00 58.25 68 ARG A N 1
ATOM 518 C CA . ARG A 1 68 ? -77.025 11.369 4.589 1.00 58.25 68 ARG A CA 1
ATOM 519 C C . ARG A 1 68 ? -77.246 9.862 4.696 1.00 58.25 68 ARG A C 1
ATOM 521 O O . ARG A 1 68 ? -76.716 9.124 3.842 1.00 58.25 68 ARG A O 1
#